Protein AF-A0AAJ6D5G3-F1 (afdb_monomer_lite)

Sequence (28 aa):
MEKLGRNDPCPCGSRRRFQELLPEIRPL

pLDDT: mean 81.97, std 5.04, range [62.25, 87.62]

Foldseek 3Di:
DDDADQQHQDPVPPRHGPVVVDDPPDDD

Secondary structure (DSSP, 8-state):
-----TTPBPTTSS-SBHHHHS------

Radius of gyration: 10.45 Å; chains: 1; bounding box: 28×19×22 Å

Structure (mmCIF, N/CA/C/O backbone):
data_AF-A0AAJ6D5G3-F1
#
_entry.id   AF-A0AAJ6D5G3-F1
#
loop_
_atom_site.group_PDB
_atom_site.id
_atom_site.type_symbol
_atom_site.label_atom_id
_atom_site.label_alt_id
_atom_site.label_comp_id
_atom_site.label_asym_id
_atom_site.label_entity_id
_atom_site.label_seq_id
_atom_site.pdbx_PDB_ins_code
_atom_site.Cartn_x
_atom_site.Cartn_y
_atom_site.Cartn_z
_atom_site.occupancy
_atom_site.B_iso_or_equiv
_atom_site.auth_seq_id
_atom_site.auth_comp_id
_atom_site.auth_asym_id
_atom_site.auth_atom_id
_atom_site.pdbx_PDB_model_num
ATOM 1 N N . MET A 1 1 ? 0.487 16.874 -3.929 1.00 62.25 1 MET A N 1
ATOM 2 C CA . MET A 1 1 ? 0.385 15.406 -3.805 1.00 62.25 1 MET A CA 1
ATOM 3 C C . MET A 1 1 ? 0.067 14.855 -5.175 1.00 62.25 1 MET A C 1
ATOM 5 O O . MET A 1 1 ? -0.983 15.177 -5.717 1.00 62.25 1 MET A O 1
ATOM 9 N N . GLU A 1 2 ? 0.991 14.106 -5.756 1.00 72.88 2 GLU A N 1
ATOM 10 C CA . GLU A 1 2 ? 0.756 13.394 -7.010 1.00 72.88 2 GLU A CA 1
ATOM 11 C C . GLU A 1 2 ? -0.271 12.281 -6.745 1.00 72.88 2 GLU A C 1
ATOM 13 O O . GLU A 1 2 ? -0.167 11.561 -5.749 1.00 72.88 2 GLU A O 1
ATOM 18 N N . LYS A 1 3 ? -1.318 12.179 -7.571 1.00 74.56 3 LYS A N 1
ATOM 19 C CA . LYS A 1 3 ? -2.288 11.081 -7.464 1.00 74.56 3 LYS A CA 1
ATOM 20 C C . LYS A 1 3 ? -1.651 9.834 -8.059 1.00 74.56 3 LYS A C 1
ATOM 22 O O . LYS A 1 3 ? -1.544 9.729 -9.275 1.00 74.56 3 LYS A O 1
ATOM 27 N N . LEU A 1 4 ? -1.254 8.900 -7.205 1.00 78.62 4 LEU A N 1
ATOM 28 C CA . LEU A 1 4 ? -0.769 7.600 -7.644 1.00 78.62 4 LEU A CA 1
ATOM 29 C C . LEU A 1 4 ? -1.935 6.798 -8.240 1.00 78.62 4 LEU A C 1
ATOM 31 O O . LEU A 1 4 ? -3.008 6.713 -7.632 1.00 78.62 4 LEU A O 1
ATOM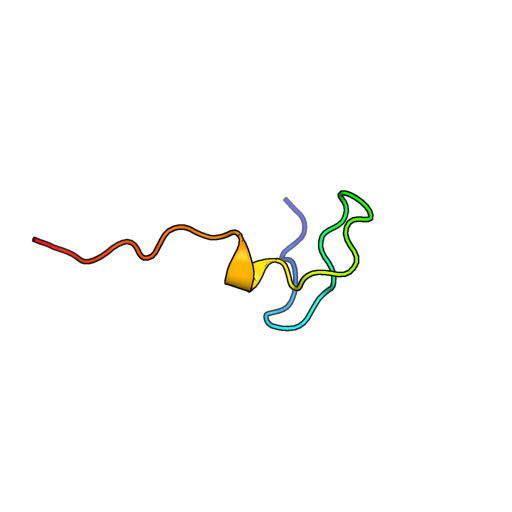 35 N N . GLY A 1 5 ? -1.759 6.263 -9.449 1.00 81.50 5 GLY A N 1
ATOM 36 C CA . GLY A 1 5 ? -2.782 5.467 -10.114 1.00 81.50 5 GLY A CA 1
ATOM 37 C C . GLY A 1 5 ? -3.057 4.163 -9.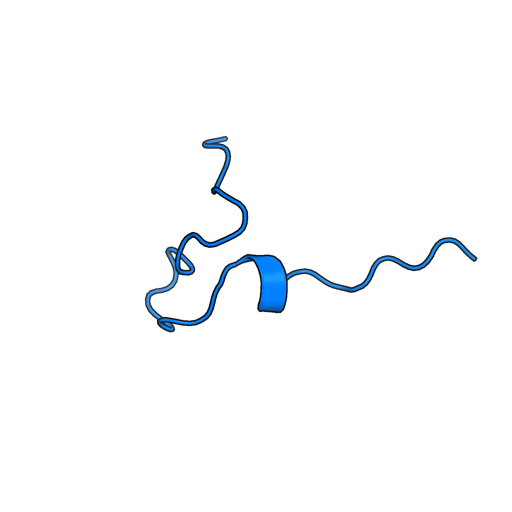365 1.00 81.50 5 GLY A C 1
ATOM 38 O O . GLY A 1 5 ? -2.239 3.655 -8.602 1.00 81.50 5 GLY A O 1
ATOM 39 N N . ARG A 1 6 ? -4.238 3.575 -9.587 1.00 80.25 6 ARG A N 1
ATOM 40 C CA . ARG A 1 6 ? -4.700 2.398 -8.824 1.00 80.25 6 ARG A CA 1
ATOM 41 C C . ARG A 1 6 ? -3.810 1.153 -8.979 1.00 80.25 6 ARG A C 1
ATOM 43 O O . ARG A 1 6 ? -3.806 0.295 -8.104 1.00 80.25 6 ARG A O 1
ATOM 50 N N . ASN A 1 7 ? -3.065 1.057 -10.080 1.00 84.12 7 ASN A N 1
ATOM 51 C CA . ASN A 1 7 ? -2.129 -0.038 -10.357 1.00 84.12 7 ASN A CA 1
ATOM 52 C C . ASN A 1 7 ? -0.664 0.402 -10.325 1.00 84.12 7 ASN A C 1
ATOM 54 O O . ASN A 1 7 ? 0.206 -0.406 -10.652 1.00 84.12 7 ASN A O 1
ATOM 58 N N . ASP A 1 8 ? -0.384 1.654 -9.964 1.00 86.31 8 ASP A N 1
ATOM 59 C CA . ASP A 1 8 ? 0.988 2.130 -9.947 1.00 86.31 8 ASP A CA 1
ATOM 60 C C . ASP A 1 8 ? 1.812 1.386 -8.887 1.00 86.31 8 ASP A C 1
ATOM 62 O O . ASP A 1 8 ? 1.327 1.111 -7.772 1.00 86.31 8 ASP A O 1
ATOM 66 N N . PRO A 1 9 ? 3.067 1.043 -9.223 1.00 85.75 9 PRO A N 1
ATOM 67 C CA . PRO A 1 9 ? 3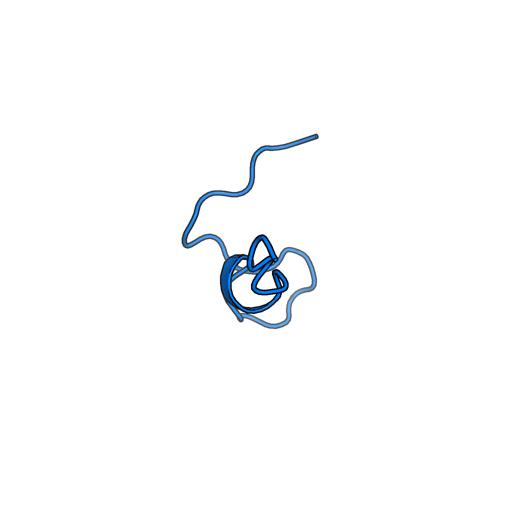.991 0.489 -8.256 1.00 85.75 9 PRO A CA 1
ATOM 68 C C . PRO A 1 9 ? 4.257 1.512 -7.149 1.00 85.75 9 PRO A C 1
ATOM 70 O O . PRO A 1 9 ? 4.291 2.722 -7.371 1.00 85.75 9 PRO A O 1
ATOM 73 N N . CYS A 1 10 ? 4.472 1.016 -5.935 1.00 86.25 10 CYS A N 1
ATOM 74 C CA . CYS A 1 10 ? 4.829 1.855 -4.806 1.00 86.25 10 CYS A CA 1
ATOM 75 C C . CYS A 1 10 ? 6.124 2.631 -5.112 1.00 86.25 10 CYS A C 1
ATOM 77 O O . CYS A 1 10 ? 7.138 1.994 -5.430 1.00 86.25 10 CYS A O 1
ATOM 79 N N . PRO A 1 11 ? 6.154 3.965 -4.916 1.00 83.50 11 PRO A N 1
ATOM 80 C CA . PRO A 1 11 ? 7.367 4.768 -5.092 1.00 83.50 11 PRO A CA 1
ATOM 81 C C . PRO A 1 11 ? 8.475 4.399 -4.090 1.00 83.50 11 PRO A C 1
ATOM 83 O O . PRO A 1 11 ? 9.614 4.816 -4.241 1.00 83.50 11 PRO A O 1
ATOM 86 N N . CYS A 1 12 ? 8.166 3.567 -3.090 1.00 82.88 12 CYS A N 1
ATOM 87 C CA . CYS A 1 12 ? 9.118 2.989 -2.147 1.00 82.88 12 CYS A CA 1
ATOM 88 C C . CYS A 1 12 ? 10.049 1.914 -2.749 1.00 82.88 12 CYS A C 1
ATOM 90 O O . CYS A 1 12 ? 10.922 1.411 -2.047 1.00 82.88 12 CYS A O 1
ATOM 92 N N . GLY A 1 13 ? 9.852 1.506 -4.011 1.00 80.31 13 GLY A N 1
ATOM 93 C CA . GLY A 1 13 ? 10.716 0.529 -4.691 1.00 80.31 13 GLY A CA 1
ATOM 94 C C . GLY A 1 13 ? 10.409 -0.944 -4.389 1.00 80.31 13 GLY A C 1
ATOM 95 O O . GLY A 1 13 ? 11.083 -1.830 -4.908 1.00 80.31 13 GLY A O 1
ATOM 96 N N . SER A 1 14 ? 9.359 -1.244 -3.616 1.00 83.94 14 SER A N 1
ATOM 97 C CA . SER A 1 14 ? 8.990 -2.621 -3.236 1.00 83.94 14 SER A CA 1
ATOM 98 C C . SER A 1 14 ? 8.405 -3.466 -4.376 1.00 83.94 14 SER A C 1
ATOM 100 O O . SER A 1 14 ? 8.136 -4.650 -4.180 1.00 83.94 14 SER A O 1
ATOM 102 N N . ARG A 1 15 ? 8.160 -2.861 -5.551 1.00 82.69 15 ARG A N 1
ATOM 103 C CA . ARG A 1 15 ? 7.439 -3.438 -6.708 1.00 82.69 15 ARG A CA 1
ATOM 104 C C . ARG A 1 15 ? 6.011 -3.922 -6.409 1.00 82.69 15 ARG A C 1
ATOM 106 O O . ARG A 1 15 ? 5.363 -4.457 -7.303 1.00 82.69 15 ARG A O 1
ATOM 113 N N . ARG A 1 16 ? 5.5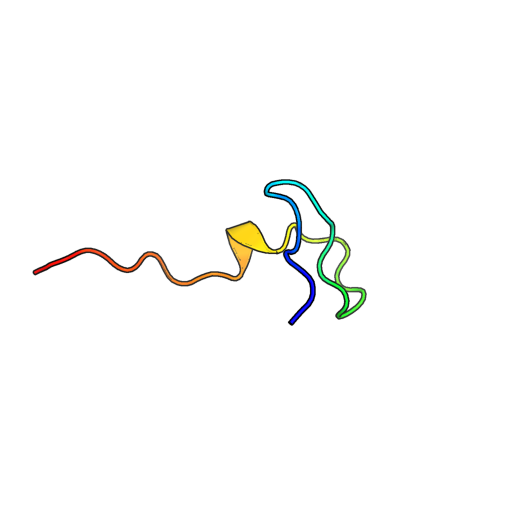01 -3.717 -5.190 1.00 86.19 16 ARG A N 1
ATOM 114 C CA . ARG A 1 16 ? 4.090 -3.932 -4.842 1.00 86.19 16 ARG A CA 1
ATOM 115 C C . ARG A 1 16 ? 3.255 -2.763 -5.336 1.00 86.19 16 ARG A C 1
ATOM 117 O O . ARG A 1 16 ? 3.773 -1.648 -5.455 1.00 86.19 16 ARG A O 1
ATOM 124 N N . AR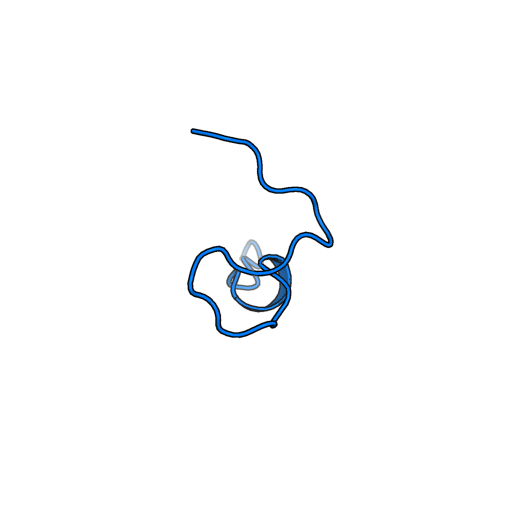G A 1 17 ? 1.972 -2.989 -5.601 1.00 87.62 17 ARG A N 1
ATOM 125 C CA . ARG A 1 17 ? 1.058 -1.900 -5.965 1.00 87.62 17 ARG A CA 1
ATOM 126 C C . ARG A 1 17 ? 0.777 -1.061 -4.728 1.00 87.62 17 ARG A C 1
ATOM 128 O O . ARG A 1 17 ? 0.629 -1.596 -3.631 1.00 87.62 17 ARG A O 1
ATOM 135 N N . PHE A 1 18 ? 0.650 0.250 -4.894 1.00 84.62 18 PHE A N 1
ATOM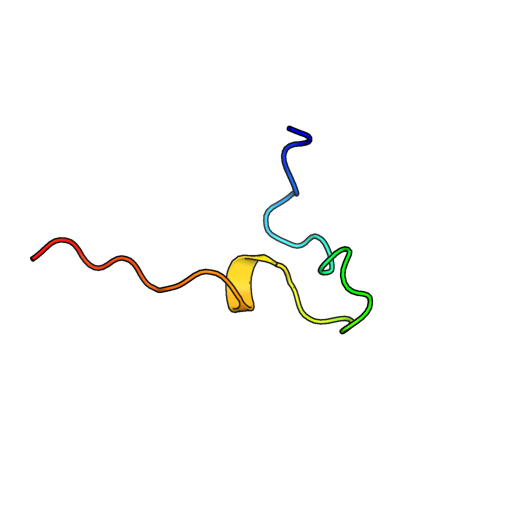 136 C CA . PHE A 1 18 ? 0.346 1.131 -3.763 1.00 84.62 18 PHE A CA 1
ATOM 137 C C . PHE A 1 18 ? -0.975 0.776 -3.068 1.00 84.62 18 PHE A C 1
ATOM 139 O O . PHE A 1 18 ? -1.061 0.815 -1.846 1.00 84.62 18 PHE A O 1
ATOM 146 N N . GLN A 1 19 ? -1.977 0.347 -3.842 1.00 83.38 19 GLN A N 1
ATOM 147 C CA . GLN A 1 19 ? -3.280 -0.072 -3.325 1.00 83.38 19 GLN A CA 1
ATOM 148 C C . GLN A 1 19 ? -3.188 -1.253 -2.342 1.00 83.38 19 GLN A C 1
ATOM 150 O O . GLN A 1 19 ? -4.013 -1.330 -1.442 1.00 83.38 19 GLN A O 1
ATOM 155 N N . GLU A 1 20 ? -2.186 -2.131 -2.477 1.00 85.44 20 GLU A N 1
ATOM 156 C CA . GLU A 1 20 ? -1.959 -3.266 -1.562 1.00 85.44 20 GLU A CA 1
ATOM 157 C C . GLU A 1 20 ? -1.361 -2.838 -0.215 1.00 85.44 20 GLU A C 1
ATOM 159 O O . GLU A 1 20 ? -1.388 -3.604 0.743 1.00 85.44 20 GLU A O 1
ATOM 164 N N . LEU A 1 21 ? -0.786 -1.634 -0.144 1.00 83.69 21 LEU A N 1
ATOM 165 C CA . LEU A 1 21 ? -0.233 -1.061 1.085 1.00 83.69 21 LEU A CA 1
ATOM 166 C C . LEU A 1 21 ? -1.245 -0.172 1.813 1.00 83.69 21 LEU A C 1
ATOM 168 O O . LEU A 1 21 ? -0.998 0.226 2.951 1.00 83.69 21 LEU A O 1
ATOM 172 N N . LEU A 1 22 ? -2.356 0.178 1.158 1.00 84.75 22 LEU A N 1
ATOM 173 C CA . LEU A 1 22 ? -3.393 0.987 1.775 1.00 84.75 22 LEU A CA 1
ATOM 174 C C . LEU A 1 22 ? -4.197 0.124 2.756 1.00 84.75 22 LEU A C 1
ATOM 176 O O . LEU A 1 22 ? -4.635 -0.965 2.383 1.00 84.75 22 LEU A O 1
ATOM 180 N N . PRO A 1 23 ? -4.417 0.597 3.995 1.00 83.81 23 PRO A N 1
ATOM 181 C CA . PRO A 1 23 ? -5.267 -0.111 4.935 1.00 83.81 23 PRO A CA 1
ATOM 182 C C . PRO A 1 23 ? -6.687 -0.208 4.375 1.00 83.81 23 PRO A C 1
ATOM 184 O O . PRO A 1 23 ? -7.219 0.750 3.806 1.00 83.81 23 PRO A O 1
ATOM 187 N N . GLU A 1 24 ? -7.318 -1.363 4.564 1.00 84.06 24 GLU A N 1
ATOM 188 C CA . GLU A 1 24 ? -8.744 -1.551 4.323 1.00 84.06 24 GLU A CA 1
ATOM 189 C C . GLU A 1 24 ? -9.529 -0.761 5.375 1.00 84.06 24 GLU A C 1
ATOM 191 O O . GLU A 1 24 ? -9.907 -1.268 6.428 1.00 84.06 24 GLU A O 1
ATOM 196 N N . ILE A 1 25 ? -9.733 0.531 5.113 1.00 84.56 25 ILE A N 1
ATOM 197 C CA . ILE A 1 25 ? -10.593 1.375 5.940 1.00 84.56 25 ILE A CA 1
ATOM 198 C C . ILE A 1 25 ? -12.024 0.862 5.762 1.00 84.56 25 ILE A C 1
ATOM 200 O O . ILE A 1 25 ? -12.716 1.219 4.808 1.00 84.56 25 ILE A O 1
ATOM 204 N N . ARG A 1 26 ? -12.457 -0.017 6.665 1.00 80.19 26 ARG A N 1
ATOM 205 C CA . ARG A 1 26 ? -13.847 -0.461 6.764 1.00 80.19 26 ARG A CA 1
ATOM 206 C C . ARG A 1 26 ? -14.573 0.544 7.662 1.00 80.19 26 ARG A C 1
ATOM 208 O O . ARG A 1 26 ? -14.159 0.695 8.812 1.00 80.19 26 ARG A O 1
ATOM 215 N N . PRO A 1 27 ? -15.591 1.269 7.166 1.00 79.50 27 PRO A N 1
ATOM 216 C CA . PRO A 1 27 ? -16.437 2.062 8.049 1.00 79.50 27 PRO A CA 1
ATOM 217 C C . PRO A 1 27 ? -17.127 1.114 9.044 1.00 79.50 27 PRO A C 1
ATOM 219 O O . PRO A 1 27 ? -17.590 0.045 8.642 1.00 79.50 27 PRO A O 1
ATOM 222 N N . LEU A 1 28 ? -17.094 1.486 10.328 1.00 81.56 28 LEU A N 1
ATOM 223 C CA . LEU A 1 28 ? -17.716 0.760 11.442 1.00 81.56 28 LEU A CA 1
ATOM 224 C C . LEU A 1 28 ? -19.243 0.861 11.396 1.00 81.56 28 LEU A C 1
ATOM 226 O O . LEU A 1 28 ? -19.740 1.950 11.025 1.00 81.56 28 LEU A O 1
#